Protein AF-A0A382BHZ4-F1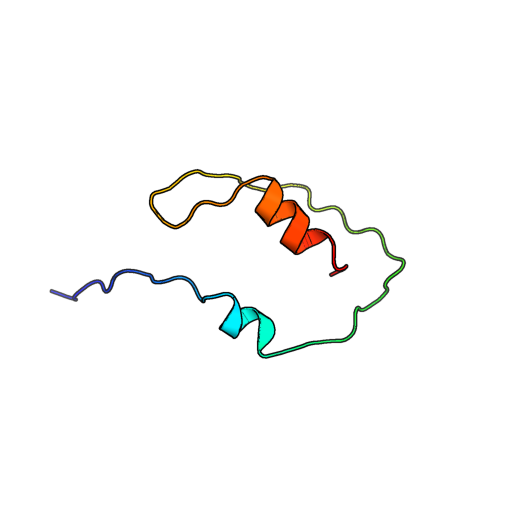 (afdb_monomer_lite)

Radius of gyration: 15.42 Å; chains: 1; bounding box: 50×26×30 Å

Foldseek 3Di:
DDDDDDDDDDDVCVVPPDDDDADPQVDDDDDPDDDADDDDPPGRDPVNVCVVPVVGD

Secondary structure (DSSP, 8-state):
----PPP-PPPHHHHTT---PPSSTTSPP-------B--TT--B-HHHHHHHHTT--

Structure (mmCIF, N/CA/C/O backbone):
data_AF-A0A382BHZ4-F1
#
_entry.id   AF-A0A382BHZ4-F1
#
loop_
_atom_site.group_PDB
_atom_site.id
_atom_site.type_symbol
_atom_site.label_atom_id
_atom_site.label_alt_id
_atom_site.label_comp_id
_atom_site.label_asym_id
_atom_site.label_entity_id
_atom_site.label_seq_id
_atom_site.pdbx_PDB_ins_code
_atom_site.Cartn_x
_atom_site.Cartn_y
_atom_site.Cartn_z
_atom_site.occupancy
_atom_site.B_iso_or_equiv
_atom_site.auth_seq_id
_atom_site.auth_comp_id
_atom_site.auth_asym_id
_atom_site.auth_atom_id
_atom_site.pdbx_PDB_model_num
ATOM 1 N N . VAL A 1 1 ? 38.772 1.271 -2.198 1.00 59.22 1 VAL A N 1
ATOM 2 C CA . VAL A 1 1 ? 37.529 1.698 -2.879 1.00 59.22 1 VAL A CA 1
ATOM 3 C C . VAL A 1 1 ? 36.470 0.681 -2.511 1.00 59.22 1 VAL A C 1
ATOM 5 O O . VAL A 1 1 ? 36.637 -0.478 -2.858 1.00 59.22 1 VAL A O 1
ATOM 8 N N . THR A 1 2 ? 35.487 1.053 -1.696 1.00 62.28 2 THR A N 1
ATOM 9 C CA . THR A 1 2 ? 34.446 0.123 -1.238 1.00 62.28 2 THR A CA 1
ATOM 10 C C . THR A 1 2 ? 33.468 -0.112 -2.386 1.00 62.28 2 THR A C 1
ATOM 12 O O . THR A 1 2 ? 32.887 0.836 -2.910 1.00 62.28 2 THR A O 1
ATOM 15 N N . GLU A 1 3 ? 33.337 -1.358 -2.821 1.00 69.81 3 GLU A N 1
ATOM 16 C CA . GLU A 1 3 ? 32.477 -1.760 -3.932 1.00 69.81 3 GLU A CA 1
ATOM 17 C C . GLU A 1 3 ? 31.002 -1.611 -3.514 1.00 69.81 3 GLU A C 1
ATOM 19 O O . GLU A 1 3 ? 30.527 -2.299 -2.609 1.00 69.81 3 GLU A O 1
ATOM 24 N N . ARG A 1 4 ? 30.265 -0.667 -4.121 1.00 73.00 4 ARG A N 1
ATOM 25 C CA . ARG A 1 4 ? 28.811 -0.553 -3.918 1.00 73.00 4 ARG A CA 1
ATOM 26 C C . ARG A 1 4 ? 28.139 -1.676 -4.694 1.00 73.00 4 ARG A C 1
ATOM 28 O O . ARG A 1 4 ? 28.045 -1.606 -5.916 1.00 73.00 4 ARG A O 1
ATOM 35 N N . ARG A 1 5 ? 27.643 -2.689 -3.986 1.00 77.69 5 ARG A N 1
ATOM 36 C CA . ARG A 1 5 ? 26.712 -3.652 -4.581 1.00 77.69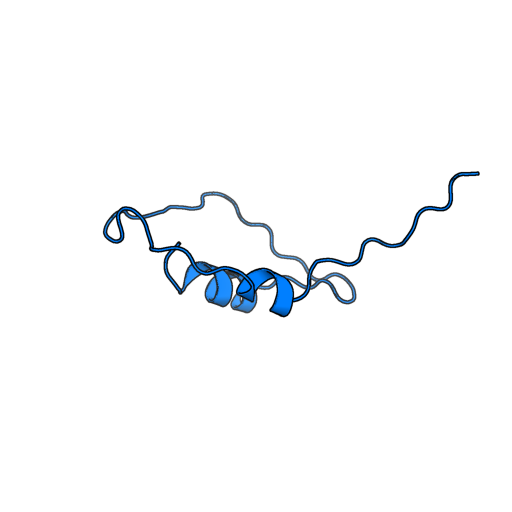 5 ARG A CA 1
ATOM 37 C C . ARG A 1 5 ? 25.412 -2.939 -4.978 1.00 77.69 5 ARG A C 1
ATOM 39 O O . ARG A 1 5 ? 24.970 -2.058 -4.234 1.00 77.69 5 ARG A O 1
ATOM 46 N N . PRO A 1 6 ? 24.805 -3.289 -6.126 1.00 76.12 6 PRO A N 1
ATOM 47 C CA . PRO A 1 6 ? 23.484 -2.789 -6.471 1.00 76.12 6 PRO A CA 1
ATOM 48 C C . PRO A 1 6 ? 22.483 -3.244 -5.405 1.00 76.12 6 PRO A C 1
ATOM 50 O O . PRO A 1 6 ? 22.518 -4.388 -4.951 1.00 76.12 6 PRO A O 1
ATOM 53 N N . PHE A 1 7 ? 21.623 -2.323 -4.979 1.00 77.06 7 PHE A N 1
ATOM 54 C CA . PHE A 1 7 ? 20.487 -2.657 -4.132 1.00 77.06 7 PHE A CA 1
ATOM 55 C C . PHE A 1 7 ? 19.515 -3.509 -4.951 1.00 77.06 7 PHE A C 1
ATOM 57 O O . PHE A 1 7 ? 19.116 -3.097 -6.039 1.00 77.06 7 PHE A O 1
ATOM 64 N N . VAL A 1 8 ? 19.172 -4.687 -4.433 1.00 77.19 8 VAL A N 1
ATOM 65 C CA . VAL A 1 8 ? 18.116 -5.547 -4.970 1.00 77.19 8 VAL A CA 1
ATOM 66 C C . VAL A 1 8 ? 17.004 -5.534 -3.926 1.00 77.19 8 VAL A C 1
ATOM 68 O O . VAL A 1 8 ? 17.262 -5.984 -2.805 1.00 77.19 8 VAL A O 1
ATOM 71 N N . PRO A 1 9 ? 15.823 -4.965 -4.225 1.00 75.94 9 PRO A N 1
ATOM 72 C CA . PRO A 1 9 ? 14.712 -5.007 -3.288 1.00 75.94 9 PRO A CA 1
ATOM 73 C C . PRO A 1 9 ? 14.313 -6.466 -3.003 1.00 75.94 9 PRO A C 1
ATOM 75 O O . PRO A 1 9 ? 14.502 -7.330 -3.866 1.00 75.94 9 PRO A O 1
ATOM 78 N N . PRO A 1 10 ? 13.795 -6.767 -1.799 1.00 81.50 10 PRO A N 1
ATOM 79 C CA . PRO A 1 10 ? 13.219 -8.075 -1.511 1.00 81.50 10 PRO A CA 1
ATOM 80 C C . PRO A 1 10 ? 12.118 -8.403 -2.527 1.00 81.50 10 PRO A C 1
ATOM 82 O O . PRO A 1 10 ? 11.342 -7.528 -2.901 1.00 81.50 10 PRO A O 1
ATOM 85 N N . GLY A 1 11 ? 12.074 -9.652 -2.989 1.00 83.00 11 GLY A N 1
ATOM 86 C CA . GLY A 1 11 ? 11.006 -10.134 -3.864 1.00 83.00 11 GLY A CA 1
ATOM 87 C C . GLY A 1 11 ? 9.745 -10.522 -3.079 1.00 83.00 11 GLY A C 1
ATOM 88 O O . GLY A 1 11 ? 9.823 -10.694 -1.855 1.00 83.00 11 GLY A O 1
ATOM 89 N N . PRO A 1 12 ? 8.599 -10.717 -3.757 1.00 82.38 12 PRO A N 1
ATOM 90 C CA . PRO A 1 12 ? 7.322 -11.094 -3.138 1.00 82.38 12 PRO A CA 1
ATOM 91 C C . PRO A 1 12 ? 7.405 -12.319 -2.214 1.00 82.38 12 PRO A C 1
ATOM 93 O O . PRO A 1 12 ? 6.697 -12.404 -1.214 1.00 82.38 12 PRO A O 1
ATOM 96 N N . GLU A 1 13 ? 8.310 -13.254 -2.504 1.00 88.88 13 GLU A N 1
ATOM 97 C CA . GLU A 1 13 ? 8.535 -14.463 -1.710 1.00 88.88 13 GLU A CA 1
ATOM 98 C C . GLU A 1 13 ? 9.022 -14.149 -0.293 1.00 88.88 13 GLU A C 1
ATOM 100 O O . GLU A 1 13 ? 8.689 -14.862 0.653 1.00 88.88 13 GLU A O 1
ATOM 105 N N . TRP A 1 14 ? 9.805 -13.078 -0.131 1.00 89.06 14 TRP A N 1
ATOM 106 C CA . TRP A 1 14 ? 10.247 -12.629 1.184 1.00 89.06 14 TRP A CA 1
ATOM 107 C C . TRP A 1 14 ? 9.090 -12.001 1.971 1.00 89.06 14 TRP A C 1
ATOM 109 O O . TRP A 1 14 ? 8.926 -12.315 3.148 1.00 89.06 14 TRP A O 1
ATOM 119 N N . HIS A 1 15 ? 8.247 -11.191 1.323 1.00 82.56 15 HIS A N 1
ATOM 120 C CA . HIS A 1 15 ? 7.062 -10.586 1.949 1.00 82.56 15 HIS A CA 1
ATOM 121 C C . HIS A 1 15 ? 6.061 -11.643 2.431 1.00 82.56 15 HIS A C 1
ATOM 123 O O . HIS A 1 15 ? 5.516 -11.529 3.521 1.00 82.56 15 HIS A O 1
ATOM 129 N N . ALA A 1 16 ? 5.886 -12.718 1.661 1.00 86.88 16 ALA A N 1
ATOM 130 C CA . ALA A 1 16 ? 4.994 -13.822 2.003 1.00 86.88 16 ALA A CA 1
ATOM 131 C C . ALA A 1 16 ? 5.575 -14.808 3.038 1.00 86.88 16 ALA A C 1
ATOM 133 O O . ALA A 1 16 ? 4.920 -15.792 3.386 1.00 86.88 16 ALA A O 1
ATOM 134 N N . SER A 1 17 ? 6.807 -14.594 3.516 1.00 93.06 17 SER A N 1
ATOM 135 C CA . SER A 1 17 ? 7.478 -15.540 4.421 1.00 93.06 17 SER A CA 1
ATOM 136 C C . SER A 1 17 ? 6.882 -15.580 5.833 1.00 93.06 17 SER A C 1
ATOM 138 O O . SER A 1 17 ? 7.100 -16.553 6.557 1.00 93.06 17 SER A O 1
ATOM 140 N N . VAL A 1 18 ? 6.119 -14.553 6.220 1.00 90.88 18 VAL A N 1
ATOM 141 C CA . VAL A 1 18 ? 5.459 -14.433 7.525 1.00 90.88 18 VAL A CA 1
ATOM 142 C C . VAL A 1 18 ? 4.045 -13.890 7.324 1.00 90.88 18 VAL A C 1
ATOM 144 O O . VAL A 1 18 ? 3.842 -12.964 6.547 1.00 90.88 18 VAL A O 1
ATOM 147 N N . ALA A 1 19 ? 3.076 -14.456 8.045 1.00 87.44 19 ALA A N 1
ATOM 148 C CA . ALA A 1 19 ? 1.704 -13.961 8.103 1.00 87.44 19 ALA A CA 1
ATOM 149 C C . ALA A 1 19 ? 1.314 -13.725 9.566 1.00 87.44 19 ALA A C 1
ATOM 151 O O . ALA A 1 19 ? 1.410 -14.640 10.390 1.00 87.44 19 ALA A O 1
ATOM 152 N N . GLU A 1 20 ? 0.872 -12.511 9.880 1.00 87.88 20 GLU A N 1
ATOM 153 C CA . GLU A 1 20 ? 0.434 -12.112 11.218 1.00 87.88 20 GLU A CA 1
ATOM 154 C C . GLU A 1 20 ? -1.074 -11.811 11.217 1.00 87.88 20 GLU A C 1
ATOM 156 O O . GLU A 1 20 ? -1.617 -11.392 10.194 1.00 87.88 20 GLU A O 1
ATOM 161 N N . PRO A 1 21 ? -1.790 -12.045 12.332 1.00 88.50 21 PRO A N 1
ATOM 162 C CA . PRO A 1 21 ? -3.183 -11.630 12.446 1.00 88.50 21 PRO A CA 1
ATOM 163 C C . PRO A 1 21 ? -3.321 -10.102 12.441 1.00 88.50 21 PRO A C 1
ATOM 165 O O . PRO A 1 21 ? -2.609 -9.422 13.179 1.00 88.50 21 PRO A O 1
ATOM 168 N N . VAL A 1 22 ? -4.304 -9.588 11.697 1.00 85.62 22 VAL A N 1
ATOM 169 C CA . VAL A 1 22 ? -4.688 -8.168 11.718 1.00 85.62 22 VAL A CA 1
ATOM 170 C C . VAL A 1 22 ? -5.112 -7.750 13.127 1.00 85.62 22 VAL A C 1
ATOM 172 O O . VAL A 1 22 ? -5.935 -8.408 13.774 1.00 85.62 22 VAL A O 1
ATOM 175 N N . ILE A 1 23 ? -4.573 -6.627 13.597 1.00 88.44 23 ILE A N 1
ATOM 176 C CA . ILE A 1 23 ? -4.924 -6.029 14.885 1.00 88.44 23 ILE A CA 1
ATOM 177 C C . ILE A 1 23 ? -5.983 -4.954 14.649 1.00 88.44 23 ILE A C 1
ATOM 179 O O . ILE A 1 23 ? -5.754 -4.037 13.873 1.00 88.44 23 ILE A O 1
ATOM 183 N N . ASP A 1 24 ? -7.097 -5.023 15.386 1.00 91.00 24 ASP A N 1
ATOM 184 C CA . ASP A 1 24 ? -8.190 -4.039 15.302 1.00 91.00 24 ASP A CA 1
ATOM 185 C C . ASP A 1 24 ? -8.716 -3.862 13.858 1.00 91.00 24 ASP A C 1
ATOM 187 O O . ASP A 1 24 ? -8.622 -2.775 13.286 1.00 91.00 24 ASP A O 1
ATOM 191 N N . PRO A 1 25 ? -9.265 -4.934 13.247 1.00 87.25 25 PRO A N 1
ATOM 192 C CA . PRO A 1 25 ? -9.613 -4.962 11.820 1.00 87.25 25 PRO A CA 1
ATOM 193 C C . PRO A 1 25 ? -10.670 -3.928 11.412 1.00 87.25 25 PRO A C 1
ATOM 195 O O . PRO A 1 25 ? -10.780 -3.583 10.241 1.00 87.25 25 PRO A O 1
ATOM 198 N N . GLU A 1 26 ? -11.447 -3.423 12.369 1.00 88.25 26 GLU A N 1
ATOM 199 C CA . GLU A 1 26 ? -12.495 -2.432 12.120 1.00 88.25 26 GLU A CA 1
ATOM 200 C C . GLU A 1 26 ? -11.963 -0.991 12.152 1.00 88.25 26 GLU A C 1
ATOM 202 O O . GLU A 1 26 ? -12.696 -0.045 11.847 1.00 88.25 26 GLU A O 1
ATOM 207 N N . ARG A 1 27 ? -10.700 -0.784 12.546 1.00 89.19 27 ARG A N 1
ATOM 208 C CA . ARG A 1 27 ? -10.124 0.552 12.637 1.00 89.19 27 ARG A CA 1
ATOM 209 C C . ARG A 1 27 ? -9.747 1.065 11.247 1.00 89.19 27 ARG A C 1
ATOM 211 O O . ARG A 1 27 ? -8.863 0.501 10.608 1.00 89.19 27 ARG A O 1
ATOM 218 N N . PRO A 1 28 ? -10.323 2.193 10.794 1.00 87.75 28 PRO A N 1
ATOM 219 C CA . PRO A 1 28 ? -9.917 2.783 9.531 1.00 87.75 28 PRO A CA 1
ATOM 220 C C . PRO A 1 28 ? -8.477 3.292 9.631 1.00 87.75 28 PRO A C 1
ATOM 222 O O . PRO A 1 28 ? -8.131 4.058 10.539 1.00 87.75 28 PRO A O 1
ATOM 225 N N . ILE A 1 29 ? -7.652 2.889 8.669 1.00 86.31 29 ILE A N 1
ATOM 226 C CA . ILE A 1 29 ? -6.293 3.392 8.491 1.00 86.31 29 ILE A CA 1
ATOM 227 C C . ILE A 1 29 ? -6.318 4.394 7.342 1.00 86.31 29 ILE A C 1
ATOM 229 O O . ILE A 1 29 ? -6.892 4.143 6.285 1.00 86.31 29 ILE A O 1
ATOM 233 N N . VAL A 1 30 ? -5.707 5.553 7.572 1.00 88.62 30 VAL A N 1
ATOM 234 C CA . VAL A 1 30 ? -5.476 6.558 6.538 1.00 88.62 30 VAL A CA 1
ATOM 235 C C . VAL A 1 30 ? -3.978 6.667 6.372 1.00 88.62 30 VAL A C 1
ATOM 237 O O . VAL A 1 30 ? -3.292 7.081 7.306 1.00 88.62 30 VAL A O 1
ATOM 240 N N . ASP A 1 31 ? -3.488 6.326 5.190 1.00 88.44 31 ASP A N 1
ATOM 241 C CA . ASP A 1 31 ? -2.139 6.688 4.799 1.00 88.44 31 ASP A CA 1
ATOM 242 C C . ASP A 1 31 ? -2.180 8.063 4.110 1.00 88.44 31 ASP A C 1
ATOM 244 O O . ASP A 1 31 ? -2.730 8.192 3.009 1.00 88.44 31 ASP A O 1
ATOM 248 N N . PRO A 1 32 ? -1.664 9.120 4.758 1.00 92.44 32 PRO A N 1
ATOM 249 C CA . PRO A 1 32 ? -1.772 10.473 4.239 1.00 92.44 32 PRO A CA 1
ATOM 250 C C . PRO A 1 32 ? -0.800 10.757 3.090 1.00 92.44 32 PRO A C 1
ATOM 252 O O . PRO A 1 32 ? -0.902 11.828 2.487 1.00 92.44 32 PRO A O 1
ATOM 255 N N . HIS A 1 33 ? 0.169 9.879 2.809 1.00 94.56 33 HIS A N 1
ATOM 256 C CA . HIS A 1 33 ? 1.247 10.201 1.884 1.00 94.56 33 HIS A CA 1
ATOM 257 C C . HIS A 1 33 ? 1.871 8.959 1.242 1.00 94.56 33 HIS A C 1
ATOM 259 O O . HIS A 1 33 ? 2.720 8.296 1.831 1.00 94.56 33 HIS A O 1
ATOM 265 N N . HIS A 1 34 ? 1.571 8.756 -0.042 1.00 91.69 34 HIS A N 1
ATOM 266 C CA . HIS A 1 34 ? 2.209 7.749 -0.886 1.00 91.69 34 HIS A CA 1
ATOM 267 C C . HIS A 1 34 ? 2.972 8.381 -2.052 1.00 91.69 34 HIS A C 1
ATOM 269 O O . HIS A 1 34 ? 2.583 9.418 -2.595 1.00 91.69 34 HIS A O 1
ATOM 275 N N . HIS A 1 35 ? 4.048 7.720 -2.470 1.00 94.25 35 HIS A N 1
ATOM 276 C CA . HIS A 1 35 ? 4.783 8.054 -3.683 1.00 94.25 35 HIS A CA 1
ATOM 277 C C . HIS A 1 35 ? 4.604 6.943 -4.710 1.00 94.25 35 HIS A C 1
ATOM 279 O O . HIS A 1 35 ? 4.823 5.784 -4.387 1.00 94.25 35 HIS A O 1
ATOM 285 N N . LEU A 1 36 ? 4.263 7.321 -5.940 1.00 95.62 36 LEU A N 1
ATOM 286 C CA . LEU A 1 36 ? 4.253 6.436 -7.102 1.00 95.62 36 LEU A CA 1
ATOM 287 C C . LEU A 1 36 ? 5.419 6.815 -8.013 1.00 95.62 36 LEU A C 1
ATOM 289 O O . LEU A 1 36 ? 5.761 8.001 -8.114 1.00 95.62 36 LEU A O 1
ATOM 293 N N . TRP A 1 37 ? 6.031 5.839 -8.675 1.00 95.50 37 TRP A N 1
ATOM 294 C CA . TRP A 1 37 ? 7.125 6.102 -9.604 1.00 95.50 37 TRP A CA 1
ATOM 295 C C . TRP A 1 37 ? 7.265 5.024 -10.680 1.0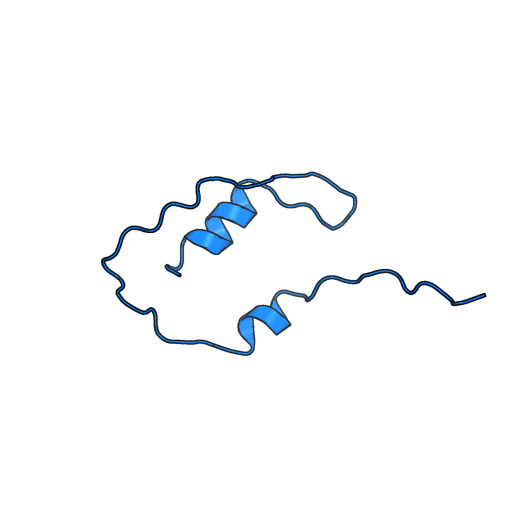0 95.50 37 TRP A C 1
ATOM 297 O O . TRP A 1 37 ? 7.006 3.847 -10.455 1.00 95.50 37 TRP A O 1
ATOM 307 N N . GLU A 1 38 ? 7.784 5.439 -11.834 1.00 94.31 38 GLU A N 1
ATOM 308 C CA . GLU A 1 38 ? 8.288 4.558 -12.889 1.00 94.31 38 GLU A CA 1
ATOM 309 C C . GLU A 1 38 ? 9.814 4.668 -12.914 1.00 94.31 38 GLU A C 1
ATOM 311 O O . GLU A 1 38 ? 10.384 5.741 -13.145 1.00 94.31 38 GLU A O 1
ATOM 316 N N . ARG A 1 39 ? 10.504 3.567 -12.621 1.00 87.56 39 ARG A N 1
ATOM 317 C CA . ARG A 1 39 ? 11.961 3.514 -12.534 1.00 87.56 39 ARG A CA 1
ATOM 318 C C . ARG A 1 39 ? 12.442 2.121 -12.900 1.00 87.56 39 ARG A C 1
ATOM 320 O O . 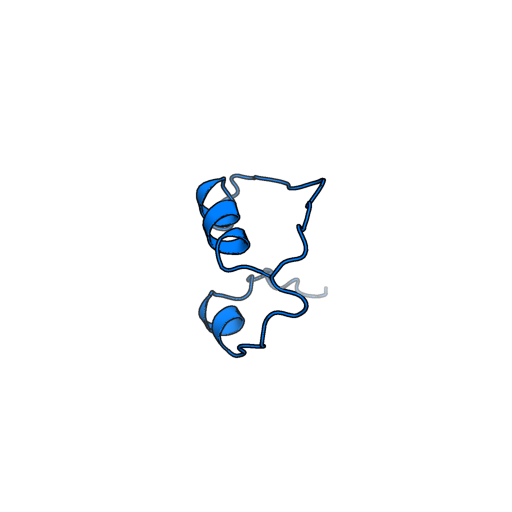ARG A 1 39 ? 12.446 1.245 -12.051 1.00 87.56 39 ARG A O 1
ATOM 327 N N . SER A 1 40 ? 12.954 1.968 -14.122 1.00 83.75 40 SER A N 1
ATOM 328 C CA . SER A 1 40 ? 13.634 0.781 -14.679 1.00 83.75 40 SER A CA 1
ATOM 329 C C . SER A 1 40 ? 13.755 -0.434 -13.738 1.00 83.75 40 SER A C 1
ATOM 331 O O . SER A 1 40 ? 14.804 -0.639 -13.120 1.00 83.75 40 SER A O 1
ATOM 333 N N . GLY A 1 41 ? 12.696 -1.248 -13.668 1.00 79.88 41 GLY A N 1
ATOM 334 C CA . GLY A 1 41 ? 12.672 -2.515 -12.922 1.00 79.88 41 GLY A CA 1
ATOM 335 C C . GLY A 1 41 ? 12.332 -2.401 -11.431 1.00 79.88 41 GLY A C 1
ATOM 336 O O . GLY A 1 41 ? 12.511 -3.364 -10.694 1.00 79.88 41 GLY A O 1
ATOM 337 N N . MET A 1 42 ? 11.878 -1.235 -10.984 1.00 85.38 42 MET A N 1
ATOM 338 C CA . MET A 1 42 ? 11.416 -0.950 -9.625 1.00 85.38 42 MET A CA 1
ATOM 339 C C . MET A 1 42 ? 10.159 -0.081 -9.679 1.00 85.38 42 MET A C 1
ATOM 341 O O . MET A 1 42 ? 10.040 0.853 -8.894 1.00 85.38 42 MET A O 1
ATOM 345 N N . ASP A 1 43 ? 9.282 -0.310 -10.652 1.00 91.00 43 ASP A N 1
ATOM 346 C CA . ASP A 1 43 ? 8.056 0.471 -10.793 1.00 91.00 43 ASP A CA 1
ATOM 347 C C . ASP A 1 43 ? 7.157 0.251 -9.568 1.00 91.00 43 ASP A C 1
ATOM 349 O O . ASP A 1 43 ? 7.135 -0.838 -8.993 1.00 91.00 43 ASP A O 1
ATOM 353 N N . TYR A 1 44 ? 6.486 1.316 -9.139 1.00 91.62 44 TYR A N 1
ATOM 354 C CA . TYR A 1 44 ? 5.479 1.268 -8.088 1.00 91.62 44 TYR A CA 1
ATOM 355 C C . TY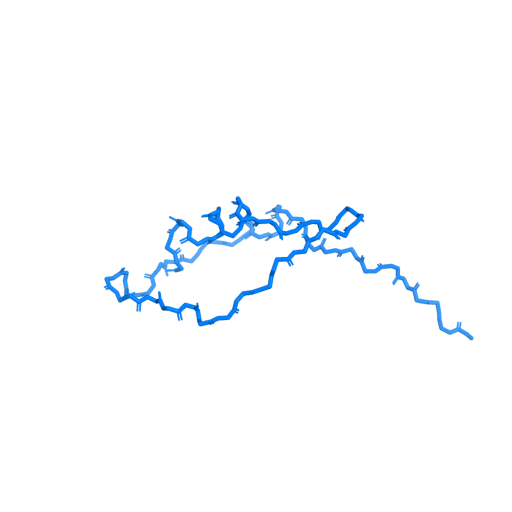R A 1 44 ? 4.320 2.169 -8.495 1.00 91.62 44 TYR A C 1
ATOM 357 O O . TYR A 1 44 ? 4.411 3.403 -8.430 1.00 91.62 44 TYR A O 1
ATOM 365 N N . LEU A 1 45 ? 3.266 1.537 -8.996 1.00 94.19 45 LEU A N 1
ATOM 366 C CA . LEU A 1 45 ? 2.118 2.176 -9.618 1.00 94.19 45 LEU A CA 1
ATOM 367 C C . LEU A 1 45 ? 0.859 2.002 -8.765 1.00 94.19 45 LEU A C 1
ATOM 369 O O . LEU A 1 45 ? 0.883 1.489 -7.647 1.00 94.19 45 LEU A O 1
ATOM 373 N N . LEU A 1 46 ? -0.262 2.510 -9.273 1.00 93.75 46 LEU A N 1
ATOM 374 C CA . LEU A 1 46 ? -1.522 2.524 -8.534 1.00 93.75 46 LEU A CA 1
ATOM 375 C C . LEU A 1 46 ? -2.026 1.105 -8.231 1.00 93.75 46 LEU A C 1
ATOM 377 O O . LEU A 1 46 ? -2.570 0.859 -7.158 1.00 93.75 46 LEU A O 1
ATOM 381 N N . GLU A 1 47 ? -1.847 0.184 -9.171 1.00 92.44 47 GLU A N 1
ATOM 382 C CA . GLU A 1 47 ? -2.190 -1.228 -9.030 1.00 92.44 47 GLU A CA 1
ATOM 383 C C . GLU A 1 47 ? -1.396 -1.920 -7.918 1.00 92.44 47 GLU A C 1
ATOM 385 O O . GLU A 1 47 ? -1.976 -2.715 -7.177 1.00 92.44 47 GLU A O 1
ATOM 390 N N . ASP A 1 48 ? -0.116 -1.577 -7.759 1.00 90.38 48 ASP A N 1
ATOM 391 C CA . ASP A 1 48 ? 0.742 -2.120 -6.706 1.00 90.38 48 ASP A CA 1
ATOM 392 C C . ASP A 1 48 ? 0.277 -1.609 -5.340 1.00 90.38 48 ASP A C 1
ATOM 394 O O . ASP A 1 48 ? 0.059 -2.392 -4.417 1.00 90.38 48 ASP A O 1
ATOM 398 N N . LEU A 1 49 ? -0.009 -0.305 -5.240 1.00 91.31 49 LEU A N 1
ATOM 399 C CA . LEU A 1 49 ? -0.579 0.289 -4.031 1.00 91.31 49 LEU A CA 1
ATOM 400 C C . LEU A 1 49 ? -1.912 -0.366 -3.633 1.00 91.31 49 LEU A C 1
ATOM 402 O O . LEU A 1 49 ? -2.155 -0.637 -2.455 1.00 91.31 49 LEU A O 1
ATOM 406 N N . TRP A 1 50 ? -2.801 -0.624 -4.591 1.00 90.75 50 TRP A N 1
ATOM 407 C CA . TRP A 1 50 ? -4.061 -1.317 -4.314 1.00 90.75 50 TRP A CA 1
ATOM 408 C C . TRP A 1 50 ? -3.865 -2.771 -3.893 1.00 90.75 50 TRP A C 1
ATOM 410 O O . TRP A 1 50 ? -4.601 -3.243 -3.026 1.00 90.75 50 TRP A O 1
ATOM 420 N N . ALA A 1 51 ? -2.893 -3.475 -4.475 1.00 87.88 51 ALA A N 1
ATOM 421 C CA . ALA A 1 51 ? -2.560 -4.832 -4.062 1.00 87.88 51 ALA A CA 1
ATOM 422 C C . ALA A 1 51 ? -2.051 -4.867 -2.610 1.00 87.88 51 ALA A C 1
ATOM 424 O O . ALA A 1 51 ? -2.502 -5.712 -1.837 1.00 87.88 51 ALA A O 1
ATOM 425 N N . ASP A 1 52 ? -1.198 -3.912 -2.229 1.00 85.62 52 ASP A N 1
ATOM 426 C CA . ASP A 1 52 ? -0.612 -3.821 -0.886 1.00 85.62 52 ASP A CA 1
ATOM 427 C C . ASP A 1 52 ? -1.629 -3.402 0.190 1.00 85.62 52 ASP A C 1
ATOM 429 O O . ASP A 1 52 ? -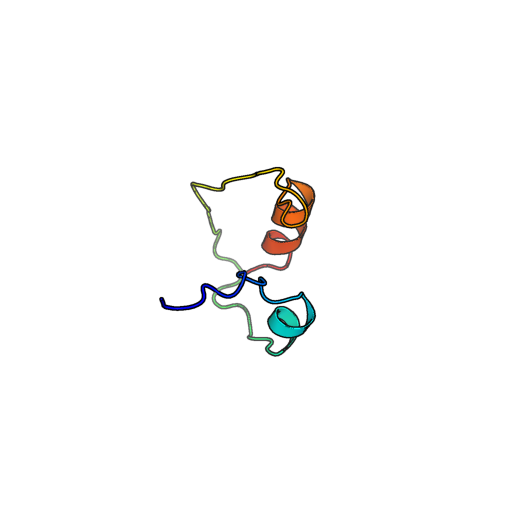1.552 -3.845 1.334 1.00 85.62 52 ASP A O 1
ATOM 433 N N . THR A 1 53 ? -2.591 -2.542 -0.157 1.00 86.44 53 THR A N 1
ATOM 434 C CA . THR A 1 53 ? -3.549 -1.968 0.812 1.00 86.44 53 THR A CA 1
ATOM 435 C C . THR A 1 53 ? -4.891 -2.703 0.867 1.00 86.44 53 THR A C 1
ATOM 437 O O . THR A 1 53 ? -5.695 -2.469 1.771 1.00 86.44 53 THR A O 1
ATOM 440 N N . GLY A 1 54 ? -5.153 -3.609 -0.080 1.00 80.12 54 GLY A N 1
ATOM 441 C CA . GLY A 1 54 ? -6.432 -4.306 -0.222 1.00 80.12 54 GLY A CA 1
ATOM 442 C C . GLY A 1 54 ? -6.647 -5.499 0.715 1.00 80.12 54 GLY A C 1
ATOM 443 O O . GLY A 1 54 ? -7.784 -5.951 0.856 1.00 80.12 54 GLY A O 1
ATOM 444 N N . SER A 1 55 ? -5.600 -6.023 1.362 1.00 70.62 55 SER A N 1
ATOM 445 C CA . SER A 1 55 ? -5.700 -7.198 2.246 1.00 70.62 55 SER A CA 1
ATOM 446 C C . SER A 1 55 ? -6.148 -6.880 3.676 1.00 70.62 55 SER A C 1
ATOM 448 O O . SER A 1 55 ? -6.381 -7.806 4.451 1.00 70.62 55 SER A O 1
ATOM 450 N N . GLY A 1 56 ? -6.262 -5.591 4.019 1.00 64.19 56 GLY A N 1
ATOM 451 C CA . GLY A 1 56 ? -6.187 -5.129 5.404 1.00 64.19 56 GLY A CA 1
ATOM 452 C C . GLY A 1 56 ? -4.732 -5.185 5.881 1.00 64.19 56 GLY A C 1
ATOM 453 O O . GLY A 1 56 ? -4.053 -6.191 5.666 1.00 64.19 56 GLY A O 1
ATOM 454 N N . HIS A 1 57 ? -4.232 -4.087 6.453 1.00 56.78 57 HIS A N 1
ATOM 455 C CA . HIS A 1 57 ? -3.048 -4.161 7.317 1.00 56.78 57 HIS A CA 1
ATOM 456 C C . HIS A 1 57 ? -3.359 -5.016 8.538 1.00 56.78 57 HIS A C 1
ATOM 458 O O . HIS A 1 57 ? -4.516 -4.926 9.001 1.00 56.78 57 HIS A O 1
#

Sequence (57 aa):
VTERRPFVPPGPEWHASVAEPVIDPERPIVDPHHHLWERSGMDYLLEDLWADTGSGH

Organism: NCBI:txid408172

pLDDT: mean 84.79, std 9.07, range [56.78, 95.62]